Protein AF-A0A537EDT3-F1 (afdb_monomer_lite)

Foldseek 3Di:
DDDPLPLEQAEDEDDADADEAEDEEFDEHQEHHEAECYANYEYACYEAEYDHYDHDYYNYPHYHYPHYHYYD

Radius of gyration: 11.83 Å; chains: 1; bounding box: 28×36×24 Å

pLDDT: mean 89.32, std 12.88, range [39.72, 97.81]

Structure (mmCIF, N/CA/C/O backbone):
data_AF-A0A537EDT3-F1
#
_entry.id   AF-A0A537EDT3-F1
#
loop_
_atom_site.group_PDB
_atom_site.id
_atom_site.type_symbol
_atom_site.label_atom_id
_atom_site.label_alt_id
_atom_site.label_comp_id
_atom_site.label_asym_id
_atom_site.label_entity_id
_atom_site.label_seq_id
_atom_site.pdbx_PDB_ins_code
_atom_site.Cartn_x
_atom_site.Cartn_y
_atom_site.Cartn_z
_atom_site.occupancy
_atom_site.B_iso_or_equiv
_atom_site.auth_seq_id
_atom_site.auth_comp_id
_atom_site.auth_asym_id
_atom_site.auth_atom_id
_atom_site.pdbx_PDB_model_num
ATOM 1 N N . MET A 1 1 ? 15.095 -21.095 -2.673 1.00 39.72 1 MET A N 1
ATOM 2 C CA . MET A 1 1 ? 13.848 -20.471 -2.184 1.00 39.72 1 MET A CA 1
ATOM 3 C C . MET A 1 1 ? 13.766 -19.076 -2.780 1.00 39.72 1 MET A C 1
ATOM 5 O O . MET A 1 1 ? 14.567 -18.230 -2.411 1.00 39.72 1 MET A O 1
ATOM 9 N N . SER A 1 2 ? 12.904 -18.857 -3.769 1.00 46.16 2 SER A N 1
ATOM 10 C CA . SER A 1 2 ? 12.648 -17.525 -4.330 1.00 46.16 2 SER A CA 1
ATOM 11 C C . SER A 1 2 ? 11.635 -16.808 -3.442 1.00 46.16 2 SER A C 1
ATOM 13 O O . SER A 1 2 ? 10.589 -17.380 -3.137 1.00 46.16 2 SER A O 1
ATOM 15 N N . ALA A 1 3 ? 11.947 -15.583 -3.014 1.00 48.69 3 ALA A N 1
ATOM 16 C CA . ALA A 1 3 ? 10.996 -14.735 -2.304 1.00 48.69 3 ALA A CA 1
ATOM 17 C C . ALA A 1 3 ? 9.691 -14.641 -3.117 1.00 48.69 3 ALA A C 1
ATOM 19 O O . ALA A 1 3 ? 9.768 -14.549 -4.349 1.00 48.69 3 ALA A O 1
ATOM 20 N N . PRO A 1 4 ? 8.505 -14.678 -2.481 1.00 49.31 4 PRO A N 1
ATOM 21 C CA . PRO A 1 4 ? 7.277 -14.395 -3.204 1.00 49.31 4 PRO A CA 1
ATOM 22 C C . PRO A 1 4 ? 7.458 -13.016 -3.827 1.00 49.31 4 PRO A C 1
ATOM 24 O O . PRO A 1 4 ? 7.815 -12.065 -3.133 1.00 49.31 4 PRO A O 1
ATOM 27 N N . SER A 1 5 ? 7.291 -12.914 -5.144 1.00 56.06 5 SER A N 1
ATOM 28 C CA . SER A 1 5 ? 7.328 -11.637 -5.841 1.00 56.06 5 SER A CA 1
ATOM 29 C C . SER A 1 5 ? 6.126 -10.827 -5.365 1.00 56.06 5 SER A C 1
ATOM 31 O O . SER A 1 5 ? 5.064 -10.839 -5.997 1.00 56.06 5 SER A O 1
ATOM 33 N N . SER A 1 6 ? 6.244 -10.172 -4.211 1.00 61.81 6 SER A N 1
ATOM 34 C CA . SER A 1 6 ? 5.269 -9.200 -3.759 1.00 61.81 6 SER A CA 1
ATOM 35 C C . SER A 1 6 ? 5.316 -8.086 -4.788 1.00 61.81 6 SER A C 1
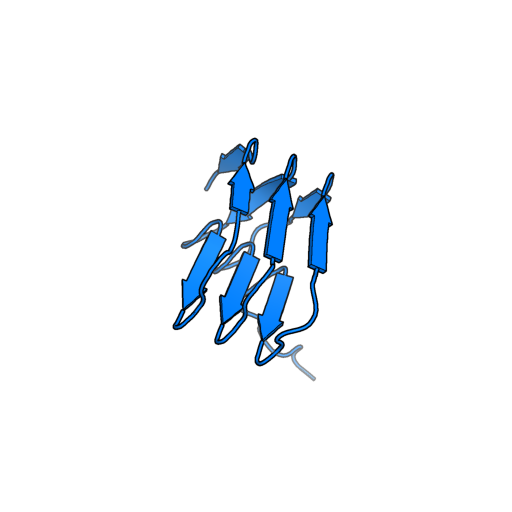ATOM 37 O O . SER A 1 6 ? 6.164 -7.202 -4.777 1.00 61.81 6 SER A O 1
ATOM 39 N N . SER A 1 7 ? 4.404 -8.181 -5.748 1.00 83.00 7 SER A N 1
ATOM 40 C CA . SER A 1 7 ? 4.226 -7.182 -6.793 1.00 83.00 7 SER A CA 1
ATOM 41 C C . SER A 1 7 ? 3.919 -5.800 -6.212 1.00 83.00 7 SER A C 1
ATOM 43 O O . SER A 1 7 ? 3.934 -4.842 -6.963 1.00 83.00 7 SER A O 1
ATOM 45 N N . SER A 1 8 ? 3.648 -5.692 -4.908 1.00 89.19 8 SER A N 1
ATOM 46 C CA . SER A 1 8 ? 3.381 -4.448 -4.196 1.00 89.19 8 SER A CA 1
ATOM 47 C C . SER A 1 8 ? 4.415 -4.212 -3.098 1.00 89.19 8 SER A C 1
ATOM 49 O O . SER A 1 8 ? 4.785 -5.172 -2.425 1.00 89.19 8 SER A O 1
ATOM 51 N N . ALA A 1 9 ? 4.845 -2.968 -2.884 1.00 91.50 9 ALA A N 1
ATOM 52 C CA . ALA A 1 9 ? 5.758 -2.643 -1.788 1.00 91.50 9 ALA A CA 1
ATOM 53 C C . ALA A 1 9 ? 5.036 -2.499 -0.435 1.00 91.50 9 ALA A C 1
ATOM 55 O O . ALA A 1 9 ? 5.542 -2.960 0.584 1.00 91.50 9 ALA A O 1
ATOM 56 N N . ILE A 1 10 ? 3.824 -1.937 -0.423 1.00 92.62 10 ILE A N 1
ATOM 57 C CA . ILE A 1 10 ? 2.922 -1.943 0.737 1.00 92.62 10 ILE A CA 1
ATOM 58 C C . ILE A 1 10 ? 1.616 -2.617 0.326 1.00 92.62 10 ILE A C 1
ATOM 60 O O . ILE A 1 10 ? 1.045 -2.279 -0.708 1.00 92.62 10 ILE A O 1
ATOM 64 N N . THR A 1 11 ? 1.139 -3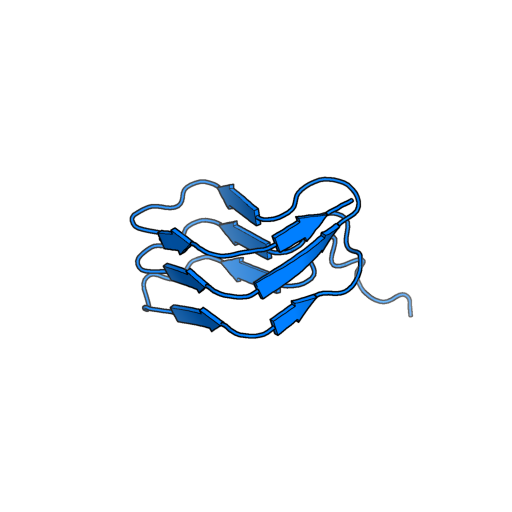.567 1.132 1.00 94.62 11 THR A N 1
ATOM 65 C CA . THR A 1 11 ? -0.134 -4.267 0.910 1.00 94.62 11 THR A CA 1
ATOM 66 C C . THR A 1 11 ? -0.982 -4.217 2.170 1.00 94.62 11 THR A C 1
ATOM 68 O O . THR A 1 11 ? -0.542 -4.676 3.221 1.00 94.62 11 THR A O 1
ATOM 71 N N . ILE A 1 12 ? -2.203 -3.695 2.054 1.00 95.25 12 ILE A N 1
ATOM 72 C CA . ILE A 1 12 ? -3.209 -3.724 3.121 1.00 95.25 12 ILE A CA 1
ATOM 73 C C . ILE A 1 12 ? -4.498 -4.282 2.524 1.00 95.25 12 ILE A C 1
ATOM 75 O O . ILE A 1 12 ? -4.997 -3.768 1.519 1.00 95.25 12 ILE A O 1
ATOM 79 N N . VAL A 1 13 ? -5.016 -5.358 3.118 1.00 96.75 13 VAL A N 1
ATOM 80 C CA . VAL A 1 13 ? -6.169 -6.090 2.584 1.00 96.75 13 VAL A CA 1
ATOM 81 C C . VAL A 1 13 ? -7.172 -6.461 3.666 1.00 96.75 13 VAL A C 1
ATOM 83 O O . VAL A 1 13 ? -6.774 -6.746 4.793 1.00 96.75 13 VAL A O 1
ATOM 86 N N . ASN A 1 14 ? -8.456 -6.509 3.297 1.00 96.88 14 ASN A N 1
ATOM 87 C CA . ASN A 1 14 ? -9.550 -7.056 4.111 1.00 96.88 14 ASN A CA 1
ATOM 88 C C . ASN A 1 14 ? -9.592 -6.497 5.541 1.00 96.88 14 ASN A C 1
ATOM 90 O O . ASN A 1 14 ? -9.676 -7.251 6.511 1.00 96.88 14 ASN A O 1
ATOM 94 N N . THR A 1 15 ? -9.511 -5.176 5.679 1.00 94.38 15 THR A N 1
ATOM 95 C CA . THR A 1 15 ? -9.554 -4.528 6.991 1.00 94.38 15 THR A CA 1
ATOM 96 C C . THR A 1 15 ? -10.468 -3.317 6.989 1.00 94.38 15 THR A C 1
ATOM 98 O O . THR A 1 15 ? -10.453 -2.492 6.076 1.00 94.38 15 THR A O 1
ATOM 101 N N . THR A 1 16 ? -11.259 -3.206 8.050 1.00 95.25 16 THR A N 1
ATOM 102 C CA . THR A 1 16 ? -12.062 -2.022 8.368 1.00 95.25 16 THR A CA 1
ATOM 103 C C . THR A 1 16 ? -11.421 -1.174 9.462 1.00 95.25 16 THR A C 1
ATOM 105 O O . THR A 1 16 ? -11.992 -0.162 9.860 1.00 95.25 16 THR A O 1
ATOM 108 N N . ALA A 1 17 ? -10.266 -1.595 9.989 1.00 95.88 17 ALA A N 1
ATOM 109 C CA . ALA A 1 17 ? -9.530 -0.817 10.972 1.00 95.88 17 ALA A CA 1
ATOM 110 C C . ALA A 1 17 ? -8.881 0.394 10.297 1.00 95.88 17 ALA A C 1
ATOM 112 O O . ALA A 1 17 ? -8.313 0.274 9.211 1.00 95.88 17 ALA A O 1
ATOM 113 N N . SER A 1 18 ? -8.919 1.543 10.967 1.00 95.56 18 SER A N 1
ATOM 114 C CA . SER A 1 18 ? -8.230 2.745 10.503 1.00 95.56 18 SER A CA 1
ATOM 115 C C . SER A 1 18 ? -6.721 2.517 10.433 1.00 95.56 18 SER A C 1
ATOM 117 O O . SER A 1 18 ? -6.127 1.943 11.348 1.00 95.56 18 SER A O 1
ATOM 119 N N . PHE A 1 19 ? -6.086 3.012 9.373 1.00 96.50 19 PHE A N 1
ATOM 120 C CA . PHE A 1 19 ? -4.636 2.921 9.196 1.00 96.50 19 PHE A CA 1
ATOM 121 C C . PHE A 1 19 ? -4.062 4.187 8.567 1.00 96.50 19 PHE A C 1
ATOM 123 O O . PHE A 1 19 ? -4.737 4.910 7.830 1.00 96.50 19 PHE A O 1
ATOM 130 N N . ILE A 1 20 ? -2.782 4.434 8.846 1.00 97.44 20 ILE A N 1
ATOM 131 C CA . ILE A 1 20 ? -2.040 5.576 8.318 1.00 97.44 20 ILE A CA 1
ATOM 132 C C . ILE A 1 20 ? -0.729 5.077 7.711 1.00 97.44 20 ILE A C 1
ATOM 134 O O . ILE A 1 20 ? 0.078 4.447 8.389 1.00 97.44 20 ILE A O 1
ATOM 138 N N . ILE A 1 21 ? -0.516 5.397 6.437 1.00 97.06 21 ILE A N 1
ATOM 139 C CA . ILE A 1 21 ? 0.762 5.278 5.734 1.00 97.06 21 ILE A CA 1
ATOM 140 C C . ILE A 1 21 ? 1.303 6.700 5.599 1.00 97.06 21 ILE A C 1
ATOM 142 O O . ILE A 1 21 ? 0.698 7.515 4.900 1.00 97.06 21 ILE A O 1
ATOM 146 N N . ARG A 1 22 ? 2.397 7.027 6.291 1.00 97.56 22 ARG A N 1
ATOM 147 C CA . ARG A 1 22 ? 2.925 8.395 6.308 1.00 97.56 22 ARG A CA 1
ATOM 148 C C . ARG A 1 22 ? 4.438 8.462 6.305 1.00 97.56 22 ARG A C 1
ATOM 150 O O . ARG A 1 22 ? 5.077 7.635 6.945 1.00 97.56 22 ARG A O 1
ATOM 157 N N . ASP A 1 23 ? 4.960 9.491 5.643 1.00 97.12 23 ASP A N 1
ATOM 158 C CA . ASP A 1 23 ? 6.369 9.887 5.723 1.00 97.12 23 ASP A CA 1
ATOM 159 C C . ASP A 1 23 ? 7.332 8.740 5.336 1.00 97.12 23 ASP A C 1
ATOM 161 O O . ASP A 1 23 ? 8.369 8.535 5.963 1.00 97.12 23 ASP A O 1
ATOM 165 N N . LEU A 1 24 ? 6.966 7.961 4.305 1.00 94.94 24 LEU A N 1
ATOM 166 C CA . LEU A 1 24 ? 7.758 6.830 3.805 1.00 94.94 24 LEU A CA 1
ATOM 167 C C . LEU A 1 24 ? 8.432 7.139 2.461 1.00 94.94 24 LEU A C 1
ATOM 169 O O . LEU A 1 24 ? 7.910 7.897 1.643 1.00 94.94 24 LEU A O 1
ATOM 173 N N . GLN A 1 25 ? 9.552 6.463 2.194 1.00 93.31 25 GLN A N 1
ATOM 174 C CA . GLN A 1 25 ? 10.117 6.304 0.855 1.00 93.31 25 GLN A CA 1
ATOM 175 C C . GLN A 1 25 ? 10.021 4.832 0.454 1.00 93.31 25 GLN A C 1
ATOM 177 O O . GLN A 1 25 ? 10.573 3.957 1.119 1.00 93.31 25 GLN A O 1
ATOM 182 N N . VAL A 1 26 ? 9.299 4.557 -0.627 1.00 87.06 26 VAL A N 1
ATOM 183 C CA . VAL A 1 26 ? 8.963 3.202 -1.058 1.00 87.06 26 VAL A CA 1
ATOM 184 C C . VAL A 1 26 ? 9.753 2.856 -2.320 1.00 87.06 26 VAL A C 1
ATOM 186 O O . VAL A 1 26 ? 9.692 3.579 -3.316 1.00 87.06 26 VAL A O 1
ATOM 189 N N . SER A 1 27 ? 10.517 1.762 -2.262 1.00 80.00 27 SER A N 1
ATOM 190 C CA . SER A 1 27 ? 11.367 1.287 -3.360 1.00 80.00 27 SER A CA 1
ATOM 191 C C . SER A 1 27 ? 10.550 0.826 -4.581 1.00 80.00 27 SER A C 1
ATOM 193 O O . SER A 1 27 ? 9.407 0.396 -4.410 1.00 80.00 27 SER A O 1
ATOM 195 N N . PRO A 1 28 ? 11.146 0.821 -5.793 1.00 83.06 28 PRO A N 1
ATOM 196 C CA . PRO A 1 28 ? 10.470 0.398 -7.018 1.00 83.06 28 PRO A CA 1
ATOM 197 C C . PRO A 1 28 ? 9.825 -0.994 -6.921 1.00 83.06 28 PRO A C 1
ATOM 199 O O . PRO A 1 28 ? 10.512 -2.014 -6.845 1.00 83.06 28 PRO A O 1
ATOM 202 N N . ALA A 1 29 ? 8.498 -1.047 -7.017 1.00 83.25 29 ALA A N 1
ATOM 203 C CA . ALA A 1 29 ? 7.706 -2.279 -7.112 1.00 83.25 29 ALA A CA 1
ATOM 204 C C . ALA A 1 29 ? 6.693 -2.187 -8.265 1.00 83.25 29 ALA A C 1
ATOM 206 O O . ALA A 1 29 ? 6.454 -1.106 -8.789 1.00 83.25 29 ALA A O 1
ATOM 207 N N . VAL A 1 30 ? 6.085 -3.300 -8.703 1.00 83.19 30 VAL A N 1
ATOM 208 C CA . VAL A 1 30 ? 5.052 -3.245 -9.768 1.00 83.19 30 VAL A CA 1
ATOM 209 C C . VAL A 1 30 ? 3.900 -2.324 -9.343 1.00 83.19 30 VAL A C 1
ATOM 211 O O . VAL A 1 30 ? 3.451 -1.477 -10.110 1.00 83.19 30 VAL A O 1
ATOM 214 N N . ARG A 1 31 ? 3.497 -2.430 -8.082 1.00 88.06 31 ARG A N 1
ATOM 215 C CA . ARG A 1 31 ? 2.570 -1.564 -7.367 1.00 88.06 31 ARG A CA 1
ATOM 216 C C . ARG A 1 31 ? 3.325 -0.929 -6.196 1.00 88.06 31 ARG A C 1
ATOM 218 O O . ARG A 1 31 ? 4.013 -1.632 -5.467 1.00 88.06 31 ARG A O 1
ATOM 225 N N . GLY A 1 32 ? 3.206 0.367 -5.970 1.00 92.75 32 GLY A N 1
ATOM 226 C CA . GLY A 1 32 ? 3.770 0.993 -4.779 1.00 92.75 32 GLY A CA 1
ATOM 227 C C . GLY A 1 32 ? 2.971 0.598 -3.540 1.00 92.75 32 GLY A C 1
ATOM 228 O O . GLY A 1 32 ? 3.393 -0.240 -2.746 1.00 92.75 32 GLY A O 1
ATOM 229 N N . ILE A 1 33 ? 1.768 1.154 -3.419 1.00 94.00 33 ILE A N 1
ATOM 230 C CA . ILE A 1 33 ? 0.820 0.896 -2.334 1.00 94.00 33 ILE A CA 1
ATOM 231 C C . ILE A 1 33 ? -0.421 0.214 -2.913 1.00 94.00 33 ILE A C 1
ATOM 233 O O . ILE A 1 33 ? -1.084 0.768 -3.788 1.00 94.00 33 ILE A O 1
ATOM 237 N N . PHE A 1 34 ? -0.757 -0.973 -2.414 1.00 95.12 34 PHE A N 1
ATOM 238 C CA . PHE A 1 34 ? -1.931 -1.741 -2.820 1.00 95.12 34 PHE A CA 1
ATOM 239 C C . PHE A 1 34 ? -2.920 -1.888 -1.658 1.00 95.12 34 PHE A C 1
ATOM 241 O O . PHE A 1 34 ? -2.602 -2.487 -0.629 1.00 95.12 34 PHE A O 1
ATOM 248 N N . LEU A 1 35 ? -4.123 -1.336 -1.837 1.00 96.06 35 LEU A N 1
ATOM 249 C CA . LEU A 1 35 ? -5.199 -1.299 -0.846 1.00 96.06 35 LEU A CA 1
ATOM 250 C C . LEU A 1 35 ? -6.435 -2.017 -1.401 1.00 96.06 35 LEU A C 1
ATOM 252 O O . LEU A 1 35 ? -7.105 -1.492 -2.295 1.00 96.06 35 LEU A O 1
ATOM 256 N N . SER A 1 36 ? -6.760 -3.201 -0.879 1.00 97.38 36 SER A N 1
ATOM 257 C CA . SER A 1 36 ? -7.866 -4.016 -1.405 1.00 97.38 36 SER A CA 1
ATOM 258 C C . SER A 1 36 ? -8.890 -4.378 -0.340 1.00 97.38 36 SER A C 1
ATOM 260 O O . SER A 1 36 ? -8.532 -5.000 0.657 1.00 97.38 36 SER A O 1
ATOM 262 N N . ASN A 1 37 ? -10.167 -4.086 -0.591 1.00 97.81 37 ASN A N 1
ATOM 263 C CA . ASN A 1 37 ? -11.257 -4.352 0.348 1.00 97.81 37 ASN A CA 1
ATOM 264 C C . ASN A 1 37 ? -10.981 -3.716 1.724 1.00 97.81 37 ASN A C 1
ATOM 266 O O . ASN A 1 37 ? -10.944 -4.398 2.751 1.00 97.81 37 ASN A O 1
ATOM 270 N N . VAL A 1 38 ? -10.685 -2.410 1.719 1.00 97.50 38 VAL A N 1
ATOM 271 C CA . VAL A 1 38 ? -10.394 -1.637 2.936 1.00 97.50 38 VAL A CA 1
ATOM 272 C C . VAL A 1 38 ? -11.242 -0.373 3.056 1.00 97.50 38 VAL A C 1
ATOM 274 O O . VAL A 1 38 ? -11.709 0.173 2.053 1.00 97.50 38 VAL A O 1
ATOM 277 N N . THR A 1 39 ? -11.397 0.127 4.284 1.00 96.94 39 THR A N 1
ATOM 278 C CA . THR A 1 39 ? -11.988 1.445 4.562 1.00 96.94 39 THR A CA 1
ATOM 279 C C . THR A 1 39 ? -11.221 2.208 5.645 1.00 96.94 39 THR A C 1
ATOM 281 O O . THR A 1 39 ? -10.509 1.595 6.435 1.00 96.94 39 THR A O 1
ATOM 284 N N . GLY A 1 40 ? -11.328 3.542 5.674 1.00 93.31 40 GLY A N 1
ATOM 285 C CA . GLY A 1 40 ? -10.745 4.380 6.735 1.00 93.31 40 GLY A CA 1
ATOM 286 C C . GLY A 1 40 ? -9.222 4.566 6.668 1.00 93.31 40 GLY A C 1
ATOM 287 O O . GLY A 1 40 ? -8.580 4.851 7.680 1.00 93.31 40 GLY A O 1
ATOM 288 N N . GLY A 1 41 ? -8.627 4.390 5.486 1.00 96.44 41 GLY A N 1
ATOM 289 C CA . GLY A 1 41 ? -7.186 4.532 5.270 1.00 96.44 41 GLY A CA 1
ATOM 290 C C . GLY A 1 41 ? -6.743 5.961 4.967 1.00 96.44 41 GLY A C 1
ATOM 291 O O . GLY A 1 41 ? -7.420 6.688 4.243 1.00 96.44 41 GLY A O 1
ATOM 292 N N . THR A 1 42 ? -5.561 6.358 5.438 1.00 97.50 42 THR A N 1
ATOM 293 C CA . THR A 1 42 ? -4.881 7.583 4.983 1.00 97.50 42 THR A CA 1
ATOM 294 C C . THR A 1 42 ? -3.483 7.258 4.467 1.00 97.50 42 THR A C 1
ATOM 296 O O . THR A 1 42 ? -2.708 6.602 5.155 1.00 97.50 42 THR A O 1
ATOM 299 N N . SER A 1 43 ? -3.142 7.742 3.273 1.00 95.81 43 SER A N 1
ATOM 300 C CA . SER A 1 43 ? -1.780 7.752 2.733 1.00 95.81 43 SER A CA 1
ATOM 301 C C . SER A 1 43 ? -1.333 9.192 2.504 1.00 95.81 43 SER A C 1
ATOM 303 O O . SER A 1 43 ? -1.946 9.912 1.706 1.00 95.81 43 SER A O 1
ATOM 305 N N . GLN A 1 44 ? -0.285 9.618 3.208 1.00 97.12 44 GLN A N 1
ATOM 306 C CA . GLN A 1 44 ? 0.162 11.006 3.212 1.00 97.12 44 GLN A CA 1
ATOM 307 C C . GLN A 1 44 ? 1.683 11.152 3.163 1.00 97.12 44 GLN A C 1
ATOM 309 O O . GLN A 1 44 ? 2.398 10.360 3.766 1.00 97.12 44 GLN A O 1
ATOM 314 N N . SER A 1 45 ? 2.183 12.189 2.484 1.00 96.19 45 SER A N 1
ATOM 315 C CA . SER A 1 45 ? 3.605 12.574 2.530 1.00 96.19 45 S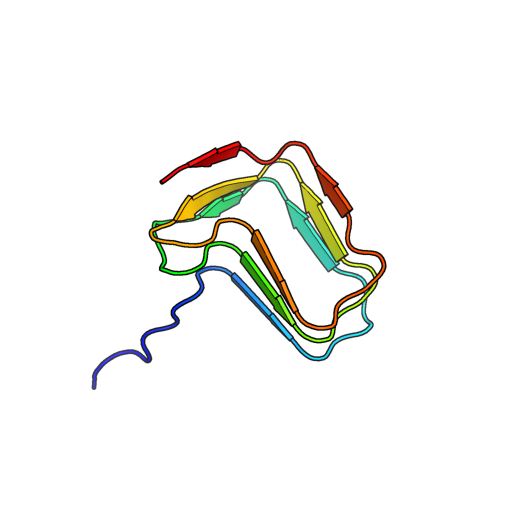ER A CA 1
ATOM 316 C C . SER A 1 45 ? 4.569 11.427 2.190 1.00 96.19 45 SER A C 1
ATOM 318 O O . SER A 1 45 ? 5.661 11.338 2.739 1.00 96.19 45 SER A O 1
ATOM 320 N N . THR A 1 46 ? 4.154 10.507 1.317 1.00 94.12 46 THR A N 1
ATOM 321 C CA . THR A 1 46 ? 4.940 9.331 0.933 1.00 94.12 46 THR A CA 1
ATOM 322 C C . THR A 1 46 ? 5.517 9.509 -0.467 1.00 94.12 46 THR A C 1
ATOM 324 O O . THR A 1 46 ? 4.823 9.940 -1.391 1.00 94.12 46 THR A O 1
ATOM 327 N N . MET A 1 47 ? 6.789 9.152 -0.632 1.00 94.62 47 MET A N 1
ATOM 328 C CA . MET A 1 47 ? 7.453 9.050 -1.926 1.00 94.62 47 MET A CA 1
ATOM 329 C C . MET A 1 47 ? 7.339 7.613 -2.427 1.00 94.62 47 MET A C 1
ATOM 331 O O . MET A 1 47 ? 7.883 6.690 -1.822 1.00 94.62 47 MET A O 1
ATOM 335 N N . VAL A 1 48 ? 6.615 7.421 -3.523 1.00 91.25 48 VAL A N 1
ATOM 336 C CA . VAL A 1 48 ? 6.372 6.115 -4.128 1.00 91.25 48 VAL A CA 1
ATOM 337 C C . VAL A 1 48 ? 7.070 6.064 -5.477 1.00 91.25 48 VAL A C 1
ATOM 339 O O . VAL A 1 48 ? 6.715 6.819 -6.380 1.00 91.25 48 VAL A O 1
ATOM 342 N N . SER A 1 49 ? 8.047 5.167 -5.604 1.00 89.38 49 SER A N 1
ATOM 343 C CA . SER A 1 49 ? 8.599 4.778 -6.898 1.00 89.38 49 SER A CA 1
ATOM 344 C C . SER A 1 49 ? 8.005 3.431 -7.305 1.00 89.38 49 SER A C 1
ATOM 346 O O . SER A 1 49 ? 7.980 2.491 -6.507 1.00 89.38 49 SER A O 1
ATOM 348 N N . GLN A 1 50 ? 7.501 3.316 -8.532 1.00 83.69 50 GLN A N 1
ATOM 349 C CA . GLN A 1 50 ? 6.853 2.095 -9.015 1.00 83.69 50 GLN A CA 1
ATOM 350 C C . GLN A 1 50 ? 7.172 1.800 -10.477 1.00 83.69 50 GLN A C 1
ATOM 352 O O . GLN A 1 50 ?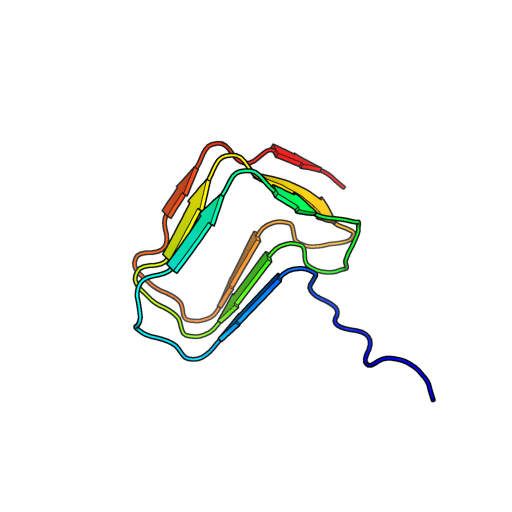 7.507 2.683 -11.245 1.00 83.69 50 GLN A O 1
ATOM 357 N N . LYS A 1 51 ? 6.929 0.564 -10.907 1.00 79.00 51 LYS A N 1
ATOM 358 C CA . LYS A 1 51 ? 7.012 0.169 -12.317 1.00 79.00 51 LYS A CA 1
ATOM 359 C C . LYS A 1 51 ? 5.690 0.340 -13.065 1.00 79.00 51 LYS A C 1
ATOM 361 O O . LYS A 1 51 ? 5.715 0.546 -14.269 1.00 79.00 51 LYS A O 1
ATOM 366 N N . GLN A 1 52 ? 4.541 0.219 -12.385 1.00 86.38 52 GLN A N 1
ATOM 367 C CA . GLN A 1 52 ? 3.226 0.272 -13.040 1.00 86.38 52 GLN A CA 1
ATOM 368 C C . GLN A 1 52 ? 2.230 1.173 -12.302 1.00 86.38 52 GLN A C 1
ATOM 370 O O . GLN A 1 52 ? 1.790 2.172 -12.865 1.00 86.38 52 GLN A O 1
ATOM 375 N N . TYR A 1 53 ? 1.902 0.871 -11.041 1.00 87.56 53 TYR A N 1
ATOM 376 C CA . TYR A 1 53 ? 0.871 1.595 -10.280 1.00 87.56 53 TYR A CA 1
ATOM 377 C C . TYR A 1 53 ? 1.430 2.204 -8.994 1.00 87.56 53 TYR A C 1
ATOM 379 O O . TYR A 1 53 ? 2.028 1.488 -8.202 1.00 87.56 53 TYR A O 1
ATOM 387 N N . GLY A 1 54 ? 1.249 3.507 -8.758 1.00 89.88 54 GLY A N 1
ATOM 388 C CA . GLY A 1 54 ? 1.753 4.164 -7.544 1.00 89.88 54 GLY A CA 1
ATOM 389 C C . GLY A 1 54 ? 0.939 3.799 -6.309 1.00 89.88 54 GLY A C 1
ATOM 390 O O . GLY A 1 54 ? 1.408 3.073 -5.439 1.00 89.88 54 GLY A O 1
ATOM 391 N N . VAL A 1 55 ? -0.318 4.241 -6.269 1.00 93.00 55 VAL A N 1
ATOM 392 C CA . VAL A 1 55 ? -1.304 3.830 -5.261 1.00 93.00 55 VAL A CA 1
ATOM 393 C C . VAL A 1 55 ? -2.489 3.202 -5.986 1.00 93.00 55 VAL A C 1
ATOM 395 O O . VAL A 1 55 ? -3.090 3.835 -6.850 1.00 93.00 55 VAL A O 1
ATOM 398 N N . MET A 1 56 ? -2.817 1.956 -5.657 1.00 94.00 56 MET A N 1
ATOM 399 C CA . MET A 1 56 ? -3.901 1.193 -6.273 1.00 94.00 56 MET A CA 1
ATOM 400 C C . MET A 1 56 ? -4.938 0.814 -5.218 1.00 94.00 56 MET A C 1
ATOM 402 O O . MET A 1 56 ? -4.609 0.161 -4.227 1.00 94.00 56 MET A O 1
ATOM 406 N N . LEU A 1 57 ? -6.193 1.196 -5.462 1.00 94.31 57 LEU A N 1
ATOM 407 C CA . LEU A 1 57 ? -7.341 0.869 -4.622 1.00 94.31 57 LEU A CA 1
ATOM 408 C C . LEU A 1 57 ? -8.275 -0.084 -5.371 1.00 94.31 57 LEU A C 1
ATOM 410 O O . LEU A 1 57 ? -8.657 0.197 -6.504 1.00 94.31 57 LEU A O 1
ATOM 414 N N . VAL A 1 58 ? -8.658 -1.193 -4.739 1.00 95.94 58 VAL A N 1
ATOM 415 C CA . VAL A 1 58 ? -9.577 -2.192 -5.308 1.00 95.94 58 VAL A CA 1
ATOM 416 C C . VAL A 1 58 ? -10.673 -2.498 -4.297 1.00 95.94 58 VAL A C 1
ATOM 418 O O . VAL A 1 58 ? -10.373 -2.925 -3.190 1.00 95.94 58 VAL A O 1
ATOM 421 N N . HIS A 1 59 ? -11.940 -2.292 -4.664 1.00 96.81 59 HIS A N 1
ATOM 422 C CA . HIS A 1 59 ? -13.089 -2.501 -3.766 1.00 96.81 59 HIS A CA 1
ATOM 423 C C . HIS A 1 59 ? -12.942 -1.794 -2.398 1.00 96.81 59 HIS A C 1
ATOM 425 O O . HIS A 1 59 ? -13.315 -2.345 -1.371 1.00 96.81 59 HIS A O 1
ATOM 431 N N . SER A 1 60 ? -12.362 -0.591 -2.374 1.00 96.75 60 SER A N 1
ATOM 432 C CA . SER A 1 60 ? -12.055 0.156 -1.144 1.00 96.75 60 SER A CA 1
ATOM 433 C C . SER A 1 60 ? -12.850 1.462 -1.072 1.00 96.75 60 SER A C 1
ATOM 435 O O . SER A 1 60 ? -13.157 2.056 -2.106 1.00 96.75 60 SER A O 1
ATOM 437 N N . GLY A 1 61 ? -13.163 1.927 0.140 1.00 94.00 61 GLY A N 1
ATOM 438 C CA . GLY A 1 61 ? -13.942 3.149 0.388 1.00 94.00 61 GLY A CA 1
ATOM 439 C C . GLY A 1 61 ? -13.293 4.062 1.430 1.00 94.00 61 GLY A C 1
ATOM 440 O O . GLY A 1 61 ? -12.452 3.621 2.197 1.00 94.00 61 GLY A O 1
ATOM 441 N N . GLN A 1 62 ? -13.657 5.350 1.455 1.00 95.00 62 GLN A N 1
ATOM 442 C CA . GLN A 1 62 ? -13.203 6.314 2.481 1.00 95.00 62 GLN A CA 1
ATOM 443 C C . GLN A 1 62 ? -11.674 6.344 2.708 1.00 95.00 62 GLN A C 1
ATOM 445 O O . GLN A 1 62 ? -11.204 6.539 3.828 1.00 95.00 62 GLN A O 1
ATOM 450 N N . VAL A 1 63 ? -10.885 6.143 1.648 1.00 96.62 63 VAL A N 1
ATOM 451 C CA . VAL A 1 63 ? -9.424 6.262 1.700 1.00 96.62 63 VAL A CA 1
ATOM 452 C C . VAL A 1 63 ? -9.012 7.657 1.244 1.00 96.62 63 VAL A C 1
ATOM 454 O O . VAL A 1 63 ? -9.388 8.096 0.157 1.00 96.62 63 VAL A O 1
ATOM 457 N N . LYS A 1 64 ? -8.198 8.343 2.048 1.00 97.38 64 LYS A N 1
ATOM 458 C CA . LYS A 1 64 ? -7.599 9.634 1.697 1.00 97.38 64 LYS A CA 1
ATOM 459 C C . LYS A 1 64 ? -6.168 9.436 1.204 1.00 97.38 64 LYS A C 1
ATOM 461 O O . LYS A 1 64 ? -5.333 8.893 1.920 1.00 97.38 64 LYS A O 1
ATOM 466 N N . VAL A 1 65 ? -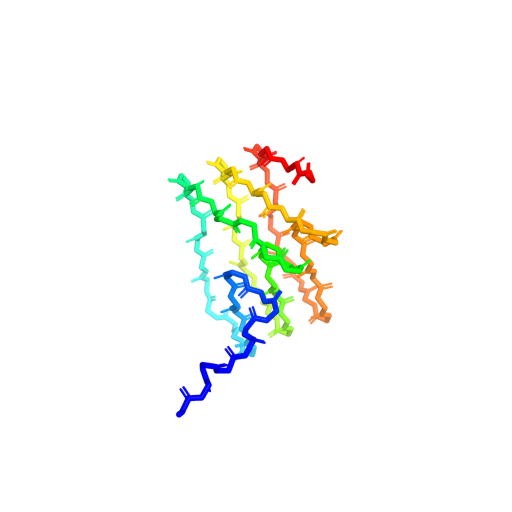5.871 9.926 0.003 1.00 95.06 65 VAL A N 1
ATOM 467 C CA . VAL A 1 65 ? -4.518 9.953 -0.572 1.00 95.06 65 VAL A CA 1
ATOM 468 C C . VAL A 1 65 ? -4.154 11.414 -0.816 1.00 95.06 65 VAL A C 1
ATOM 470 O O . VAL A 1 65 ? -4.826 12.087 -1.593 1.00 95.06 65 VAL A O 1
ATOM 473 N N . SER A 1 66 ? -3.139 11.938 -0.128 1.00 96.56 66 SER A N 1
ATOM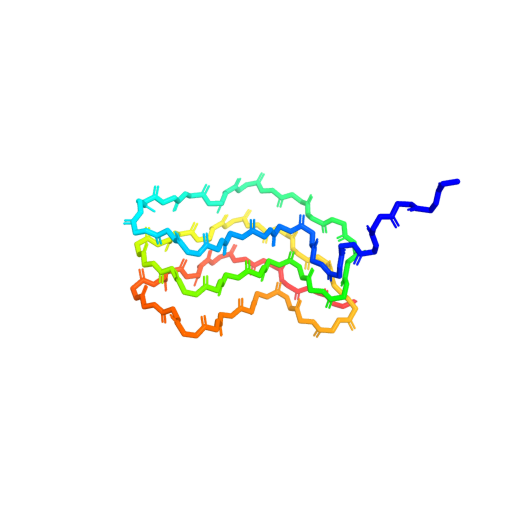 474 C CA . SER A 1 66 ? -2.801 13.371 -0.196 1.00 96.56 66 SER A CA 1
ATOM 475 C C . SER A 1 66 ? -1.311 13.630 -0.023 1.00 96.56 66 SER A C 1
ATOM 477 O O . SER A 1 66 ? -0.688 13.020 0.831 1.00 96.56 66 SER A O 1
ATOM 479 N N . ASN A 1 67 ? -0.751 14.590 -0.760 1.00 96.38 67 ASN A N 1
ATOM 480 C CA . ASN A 1 67 ? 0.659 14.994 -0.650 1.00 96.38 67 ASN A CA 1
ATOM 481 C C . ASN A 1 67 ? 1.660 13.843 -0.870 1.00 96.38 67 ASN A C 1
ATOM 483 O O . ASN A 1 67 ? 2.719 13.825 -0.256 1.00 96.38 67 ASN A O 1
ATOM 487 N N . ASN A 1 68 ? 1.329 12.869 -1.720 1.00 92.94 68 ASN A N 1
ATOM 488 C CA . ASN A 1 68 ? 2.277 11.828 -2.113 1.00 92.94 68 ASN A CA 1
ATOM 489 C C . ASN A 1 68 ? 3.011 12.245 -3.389 1.00 92.94 68 ASN A C 1
ATOM 491 O O . ASN A 1 68 ? 2.397 12.809 -4.295 1.00 92.94 68 ASN A O 1
ATOM 495 N N . SER A 1 69 ? 4.304 11.939 -3.464 1.00 95.75 69 SER A N 1
ATOM 496 C CA . SER A 1 69 ? 5.095 12.077 -4.688 1.00 95.75 69 SER A CA 1
ATOM 497 C C . SER A 1 69 ? 5.181 10.709 -5.353 1.00 95.75 69 SER A C 1
ATOM 499 O O . SER A 1 69 ? 5.725 9.779 -4.762 1.00 95.75 69 SER A O 1
ATOM 501 N N . ILE A 1 70 ? 4.583 10.562 -6.534 1.00 92.12 70 ILE A N 1
ATOM 502 C CA . ILE A 1 70 ? 4.455 9.282 -7.238 1.00 92.12 70 ILE A CA 1
ATOM 503 C C . ILE A 1 70 ? 5.254 9.370 -8.540 1.00 92.12 70 ILE A C 1
ATOM 505 O O . ILE A 1 70 ? 4.926 10.189 -9.398 1.00 92.12 70 ILE A O 1
ATOM 509 N N . SER A 1 71 ? 6.271 8.523 -8.700 1.00 89.56 71 SER A N 1
ATOM 510 C CA . SER A 1 71 ? 7.145 8.497 -9.881 1.00 89.56 71 SER A CA 1
ATOM 511 C C . SER A 1 71 ? 7.359 7.081 -10.418 1.00 89.56 71 SER A C 1
ATOM 513 O O . SER A 1 71 ? 7.277 6.099 -9.678 1.00 89.56 71 SER A O 1
ATOM 515 N N . GLN A 1 72 ? 7.595 6.979 -11.727 1.00 78.06 72 GLN A N 1
ATOM 516 C CA . GLN A 1 72 ? 7.991 5.735 -12.392 1.00 78.06 72 GLN A CA 1
ATOM 517 C C . GLN A 1 72 ? 9.501 5.693 -12.605 1.00 78.06 72 GLN A C 1
ATOM 519 O O . GLN A 1 72 ? 10.056 6.762 -12.943 1.00 78.06 72 GLN A O 1
#

Secondary structure (DSSP, 8-state):
-PPP--SEEEEEEEE-S-EEEES-EEEEEEEEEEEEEEBSEEEES-EEEEEEEEEEEES-BS-EEES-EEE-

Sequence (72 aa):
MSAPSSSSAITIVNTTASFIIRDLQVSPAVRGIFLSNVTGGTSQSTMVSQKQYGVMLVHSGQVKVSNNSISQ